Protein AF-A0A2K3KT09-F1 (afdb_monomer_lite)

pLDDT: mean 90.28, std 10.94, range [55.19, 98.25]

Foldseek 3Di:
DVVVVVVVVVVLVVLLVVLVPDPDLQVNLVSCVVCVVVVNNVSVVVSNVVSLVVVLVPPPCPCVVPPVSVVSNVVSCVVVPHDDDPVD

Sequence (88 aa):
EELYAVNCRMLREEVRMMLCKMENEVDQLEFIDVLQRLGVAYHFTDEIKNILDNIYNTQTSKSKKNLHATALKFRLLRQHGYDISPGI

InterPro domains:
  IPR001906 Terpene synthase, N-terminal domain [PF01397] (6-86)
  IPR008930 Terpenoid cyclases/protein prenyltransferase alpha-alpha toroid [SSF48239] (6-87)
  IPR036965 Terpene synthase, N-terminal domain superfamily [G3DSA:1.50.10.130] (6-88)
  IPR050148 Terpene synthase-like [PTHR31225] (13-85)

Secondary structure (DSSP, 8-state):
-HHHHHHHHHHHHHHHHHHHH---HHHHHHHHHHHHHTT-GGGGHHHHHHHHHHHHH---GGGGG-HHHHHHHHHHHHHTT----TT-

Organism: Trifolium pratense (NCBI:txid57577)

Radius of gyration: 14.56 Å; chains: 1; bounding box: 41×21×40 Å

Structure (mmCIF, N/CA/C/O backbone):
data_AF-A0A2K3KT09-F1
#
_entry.id   AF-A0A2K3KT09-F1
#
loop_
_atom_site.group_PDB
_atom_site.id
_atom_site.type_symbol
_atom_site.label_atom_id
_atom_site.label_alt_id
_atom_site.label_comp_id
_atom_site.label_asym_id
_atom_site.label_entity_id
_atom_site.label_seq_id
_atom_site.pdbx_PDB_ins_code
_atom_site.Cartn_x
_atom_site.Cartn_y
_atom_site.Cartn_z
_atom_site.occupancy
_atom_site.B_iso_or_equiv
_atom_site.auth_seq_id
_atom_site.auth_comp_id
_atom_site.auth_asym_id
_atom_site.auth_atom_id
_atom_site.pdbx_PDB_model_num
ATOM 1 N N . GLU A 1 1 ? 21.475 -1.363 -22.524 1.00 66.25 1 GLU A N 1
ATOM 2 C CA . GLU A 1 1 ? 20.333 -2.126 -21.966 1.00 66.25 1 GLU A CA 1
ATOM 3 C C . GLU A 1 1 ? 20.644 -2.732 -20.597 1.00 66.25 1 GLU A C 1
ATOM 5 O O . GLU A 1 1 ? 19.859 -2.534 -19.679 1.00 66.25 1 GLU A O 1
ATOM 10 N N . GLU A 1 2 ? 21.808 -3.359 -20.403 1.00 81.56 2 GLU A N 1
ATOM 11 C CA . GLU A 1 2 ? 22.212 -3.967 -19.119 1.00 81.56 2 GLU A CA 1
ATOM 12 C C . GLU A 1 2 ? 22.270 -2.971 -17.938 1.00 81.56 2 GLU A C 1
ATOM 14 O O . GLU A 1 2 ? 21.762 -3.264 -16.859 1.00 81.56 2 GLU A O 1
ATOM 19 N N . LEU A 1 3 ? 22.759 -1.742 -18.163 1.00 92.06 3 LEU A N 1
ATOM 20 C CA . LEU A 1 3 ? 22.790 -0.675 -17.146 1.00 92.06 3 LEU A CA 1
ATOM 21 C C . LEU A 1 3 ? 21.393 -0.296 -16.624 1.00 92.06 3 LEU A C 1
ATOM 23 O O . LEU A 1 3 ? 21.206 -0.112 -15.424 1.00 92.06 3 LEU A O 1
ATOM 27 N N . TYR A 1 4 ? 20.397 -0.206 -17.511 1.00 90.94 4 TYR A N 1
ATOM 28 C CA . TYR A 1 4 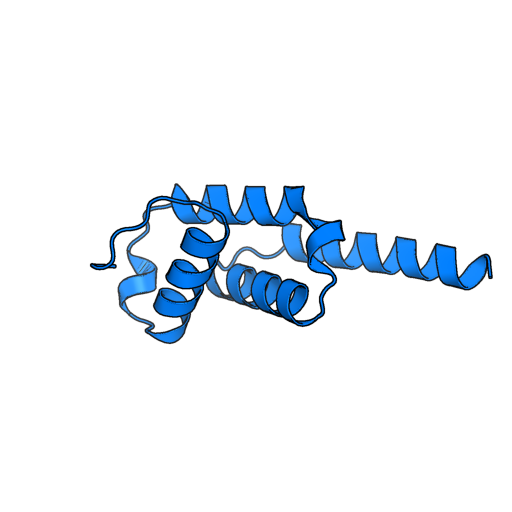? 19.023 0.112 -17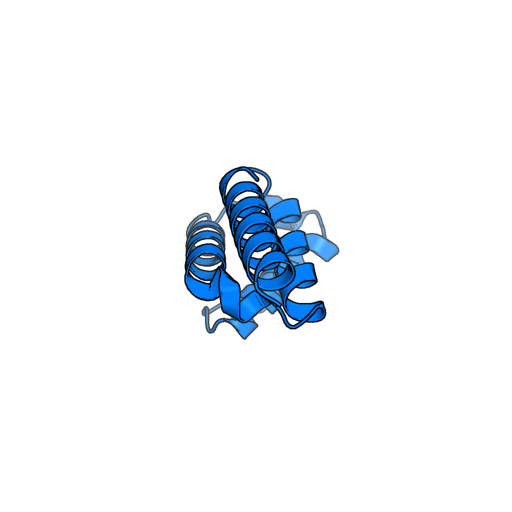.110 1.00 90.94 4 TYR A CA 1
ATOM 29 C C . TYR A 1 4 ? 18.429 -1.012 -16.261 1.00 90.94 4 TYR A C 1
ATOM 31 O O . TYR A 1 4 ? 17.802 -0.740 -15.241 1.00 90.94 4 TYR A O 1
ATOM 39 N N . ALA A 1 5 ? 18.684 -2.271 -16.627 1.00 93.31 5 ALA A N 1
ATOM 40 C CA . ALA A 1 5 ? 18.236 -3.418 -15.846 1.00 93.31 5 ALA A CA 1
ATOM 41 C C . ALA A 1 5 ? 18.877 -3.453 -14.448 1.00 93.31 5 ALA A C 1
ATOM 43 O O . ALA A 1 5 ? 18.183 -3.736 -13.470 1.00 93.31 5 ALA A O 1
ATOM 44 N N . VAL A 1 6 ? 20.172 -3.133 -14.336 1.00 95.06 6 VAL A N 1
ATOM 45 C CA . VAL A 1 6 ? 20.873 -3.032 -13.044 1.00 95.06 6 VAL A CA 1
ATOM 46 C C . VAL A 1 6 ? 20.283 -1.908 -12.190 1.00 95.06 6 VAL A C 1
ATOM 48 O O . VAL A 1 6 ? 19.907 -2.156 -11.045 1.00 95.06 6 VAL A O 1
ATOM 51 N N . ASN A 1 7 ? 20.098 -0.714 -12.757 1.00 94.69 7 ASN A N 1
ATOM 52 C CA . ASN A 1 7 ? 19.505 0.419 -12.042 1.00 94.69 7 ASN A CA 1
ATOM 53 C C . ASN A 1 7 ? 18.077 0.110 -11.566 1.00 94.69 7 ASN A C 1
ATOM 55 O O . ASN A 1 7 ? 17.732 0.403 -10.424 1.00 94.69 7 ASN A O 1
ATOM 59 N N . CYS A 1 8 ? 17.256 -0.543 -12.397 1.00 94.38 8 CYS A N 1
ATOM 60 C CA . CYS A 1 8 ? 15.917 -0.972 -11.996 1.00 94.38 8 CYS A CA 1
ATOM 61 C C . CYS A 1 8 ? 15.946 -1.960 -10.823 1.00 94.38 8 CYS A C 1
ATOM 63 O O . CYS A 1 8 ? 15.094 -1.870 -9.943 1.00 94.38 8 CYS A O 1
ATOM 65 N N . ARG A 1 9 ? 16.903 -2.898 -10.787 1.00 95.38 9 ARG A N 1
ATOM 66 C CA . ARG A 1 9 ? 17.054 -3.817 -9.647 1.00 95.38 9 ARG A CA 1
ATOM 67 C C . ARG A 1 9 ? 17.434 -3.060 -8.380 1.00 95.38 9 ARG A C 1
ATOM 69 O O . ARG A 1 9 ? 16.797 -3.267 -7.357 1.00 95.38 9 ARG A O 1
ATOM 76 N N . MET A 1 10 ? 18.404 -2.151 -8.465 1.00 96.69 10 MET A N 1
ATOM 77 C CA . MET A 1 10 ? 18.831 -1.347 -7.316 1.00 96.69 10 MET A CA 1
ATOM 78 C C . MET A 1 10 ? 17.690 -0.500 -6.746 1.00 96.69 10 MET A C 1
ATOM 80 O O . MET A 1 10 ? 17.452 -0.535 -5.544 1.00 96.69 10 MET A O 1
ATOM 84 N N . LEU A 1 11 ? 16.937 0.189 -7.609 1.00 97.12 11 LEU A N 1
ATOM 85 C CA . LEU A 1 11 ? 15.783 0.990 -7.193 1.00 97.12 11 LEU A CA 1
ATOM 86 C C . LEU A 1 11 ? 14.686 0.131 -6.552 1.00 97.12 11 LEU A C 1
ATOM 88 O O . LEU A 1 11 ? 14.077 0.545 -5.570 1.00 97.12 11 LEU A O 1
ATOM 92 N N . ARG A 1 12 ? 14.438 -1.081 -7.068 1.00 96.81 12 ARG A N 1
ATOM 93 C CA . ARG A 1 12 ? 13.486 -2.014 -6.445 1.00 96.81 12 ARG A CA 1
ATOM 94 C C . ARG A 1 12 ? 13.927 -2.412 -5.037 1.00 96.81 12 ARG A C 1
ATOM 96 O O . ARG A 1 12 ? 13.100 -2.386 -4.132 1.00 96.81 12 ARG A O 1
ATOM 103 N N . GLU A 1 13 ? 15.202 -2.739 -4.836 1.00 97.06 13 GLU A N 1
ATOM 104 C CA . GLU A 1 13 ? 15.712 -3.062 -3.496 1.00 97.06 13 GLU A CA 1
ATOM 105 C C . GLU A 1 13 ? 15.636 -1.864 -2.545 1.00 97.06 13 GLU A C 1
ATOM 107 O O . GLU A 1 13 ? 15.277 -2.019 -1.380 1.00 97.06 13 GLU A O 1
ATOM 112 N N . GLU A 1 14 ? 15.909 -0.654 -3.032 1.00 96.88 14 GLU A N 1
ATOM 113 C CA . GLU A 1 14 ? 15.797 0.560 -2.225 1.00 96.88 14 GLU A CA 1
ATOM 114 C C . GLU A 1 14 ? 14.354 0.793 -1.753 1.00 96.88 14 GLU A C 1
ATOM 116 O O . GLU A 1 14 ? 14.117 0.983 -0.559 1.00 96.88 14 GLU A O 1
ATOM 121 N N . VAL A 1 15 ? 13.378 0.680 -2.659 1.00 96.94 15 VAL A N 1
ATOM 122 C CA . VAL A 1 15 ? 11.949 0.802 -2.326 1.00 96.94 15 VAL A CA 1
ATOM 123 C C . VAL A 1 15 ? 11.508 -0.290 -1.344 1.00 96.94 15 VAL A C 1
ATOM 125 O O . VAL A 1 15 ? 10.777 0.001 -0.395 1.00 96.94 15 VAL A O 1
ATOM 128 N N . ARG A 1 16 ? 11.993 -1.529 -1.504 1.00 96.12 16 ARG A N 1
ATOM 129 C CA . ARG A 1 16 ? 11.751 -2.622 -0.545 1.00 96.12 16 ARG A CA 1
ATOM 130 C C . ARG A 1 16 ? 12.289 -2.277 0.845 1.00 96.12 16 ARG A C 1
ATOM 132 O O . ARG A 1 16 ? 11.594 -2.456 1.841 1.00 96.12 16 ARG A O 1
ATOM 139 N N . MET A 1 17 ? 13.502 -1.735 0.926 1.00 94.94 17 MET A N 1
ATOM 140 C CA . MET A 1 17 ? 14.087 -1.308 2.198 1.00 94.94 17 MET A CA 1
ATOM 141 C C . MET A 1 17 ? 13.314 -0.152 2.841 1.00 94.94 17 MET A C 1
ATOM 143 O O . MET A 1 17 ? 13.221 -0.109 4.068 1.00 94.94 17 MET A O 1
ATOM 147 N N . MET A 1 18 ? 12.752 0.767 2.049 1.00 94.94 18 MET A N 1
ATOM 148 C CA . MET A 1 18 ? 11.883 1.833 2.560 1.00 94.94 18 MET A CA 1
ATOM 149 C C . MET A 1 18 ? 10.606 1.259 3.189 1.00 94.94 18 MET A C 1
ATOM 151 O O . MET A 1 18 ? 10.284 1.631 4.316 1.00 94.94 18 MET A O 1
ATOM 155 N N . LEU A 1 19 ? 9.945 0.300 2.526 1.00 93.31 19 LEU A N 1
ATOM 156 C CA . LEU A 1 19 ? 8.769 -0.403 3.067 1.00 93.31 19 LEU A CA 1
ATOM 157 C C . LEU A 1 19 ? 9.066 -1.075 4.416 1.00 93.31 19 LEU A C 1
ATOM 159 O O . LEU A 1 19 ? 8.285 -0.944 5.353 1.00 93.31 19 LEU A O 1
ATOM 163 N N . CYS A 1 20 ? 10.212 -1.752 4.537 1.00 88.19 20 CYS A N 1
ATOM 164 C CA . CYS A 1 20 ? 10.594 -2.460 5.762 1.00 88.19 20 CYS A CA 1
ATOM 165 C C . CYS A 1 20 ? 10.985 -1.539 6.931 1.00 88.19 20 CYS A C 1
ATOM 167 O O . CYS A 1 20 ? 10.938 -1.972 8.079 1.00 88.19 20 CYS A O 1
ATOM 169 N N . LYS A 1 21 ? 11.429 -0.306 6.656 1.00 91.19 21 LYS A N 1
ATOM 170 C CA . LYS A 1 21 ? 11.922 0.632 7.681 1.00 91.19 21 LYS A CA 1
ATOM 171 C C . LYS A 1 21 ? 10.860 1.588 8.211 1.00 91.19 21 LYS A C 1
ATOM 173 O O . LYS A 1 21 ? 11.088 2.213 9.242 1.00 91.19 21 LYS A O 1
ATOM 178 N N . MET A 1 22 ? 9.741 1.757 7.511 1.00 89.50 22 MET A N 1
ATOM 179 C CA . MET A 1 22 ? 8.659 2.609 7.999 1.00 89.50 22 MET A CA 1
ATOM 180 C C . MET A 1 22 ? 8.000 1.973 9.220 1.00 89.50 22 MET A C 1
ATOM 182 O O . MET A 1 22 ? 7.546 0.834 9.157 1.00 89.50 22 MET A O 1
ATOM 186 N N . GLU A 1 23 ? 7.911 2.727 10.312 1.00 86.19 23 GLU A N 1
ATOM 187 C CA . GLU A 1 23 ? 7.261 2.285 11.555 1.00 86.19 23 GLU A CA 1
ATOM 188 C C . GLU A 1 23 ? 5.855 2.878 11.726 1.00 86.19 23 GLU A C 1
ATOM 190 O O . GLU A 1 23 ? 5.018 2.323 12.437 1.00 86.19 23 GLU A O 1
ATOM 195 N N . ASN A 1 24 ? 5.583 4.020 11.090 1.00 89.25 24 ASN A N 1
ATOM 196 C CA . ASN A 1 24 ? 4.306 4.710 11.205 1.00 89.25 24 ASN A CA 1
ATOM 197 C C . ASN A 1 24 ? 3.268 4.106 10.247 1.00 89.25 24 ASN A C 1
ATOM 199 O O . ASN A 1 24 ? 3.478 4.070 9.038 1.00 89.25 24 ASN A O 1
ATOM 203 N N . GLU A 1 25 ? 2.124 3.686 10.794 1.00 89.62 25 GLU A N 1
ATOM 204 C CA . GLU A 1 25 ? 1.009 3.098 10.037 1.00 89.62 25 GLU A CA 1
ATOM 205 C C . GLU A 1 25 ? 0.498 4.015 8.912 1.00 89.62 25 GLU A C 1
ATOM 207 O O . GLU A 1 25 ? 0.190 3.535 7.825 1.00 89.62 25 GLU A O 1
ATOM 212 N N . VAL A 1 26 ? 0.408 5.329 9.143 1.00 90.38 26 VAL A N 1
ATOM 213 C CA . VAL A 1 26 ? -0.082 6.276 8.128 1.00 90.38 26 VAL A CA 1
ATOM 214 C C . VAL A 1 26 ? 0.914 6.381 6.980 1.00 90.38 26 VAL A C 1
ATOM 216 O O . VAL A 1 26 ? 0.509 6.248 5.829 1.00 90.38 26 VAL A O 1
ATOM 219 N N . ASP A 1 27 ? 2.204 6.522 7.287 1.00 93.19 27 ASP A N 1
ATOM 220 C CA . ASP A 1 27 ? 3.259 6.613 6.271 1.00 93.19 27 ASP A CA 1
ATOM 221 C C . ASP A 1 27 ? 3.320 5.326 5.432 1.00 93.19 27 ASP A C 1
ATOM 223 O O . ASP A 1 27 ? 3.421 5.379 4.207 1.00 93.19 27 ASP A O 1
ATOM 227 N N . GLN A 1 28 ? 3.172 4.162 6.076 1.00 94.81 28 GLN A N 1
ATOM 228 C CA . GLN A 1 28 ? 3.084 2.869 5.395 1.00 94.81 28 GLN A CA 1
ATOM 229 C C . GLN A 1 28 ? 1.893 2.810 4.428 1.00 94.81 28 GLN A C 1
ATOM 231 O O . GLN A 1 28 ? 2.054 2.424 3.269 1.00 94.81 28 GLN A O 1
ATOM 236 N N . LEU A 1 29 ? 0.698 3.201 4.881 1.00 95.00 29 LEU A N 1
ATOM 237 C CA . LEU A 1 29 ? -0.507 3.210 4.048 1.00 95.00 29 LEU A CA 1
ATOM 238 C C . LEU A 1 29 ? -0.375 4.181 2.866 1.00 95.00 29 LEU A C 1
ATOM 24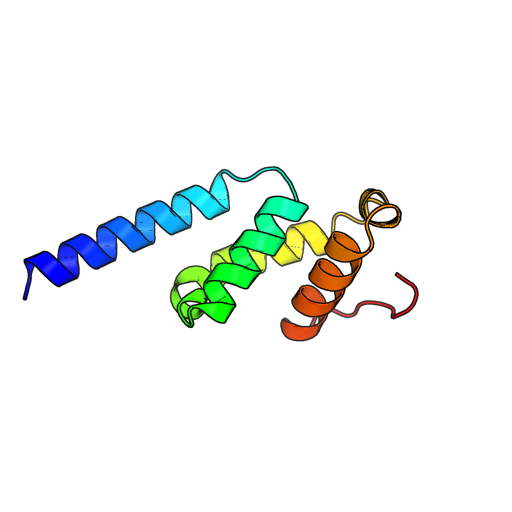0 O O . LEU A 1 29 ? -0.756 3.840 1.745 1.00 95.00 29 LEU A O 1
ATOM 244 N N . GLU A 1 30 ? 0.180 5.372 3.090 1.00 96.00 30 GLU A N 1
ATOM 245 C CA . GLU A 1 30 ? 0.417 6.360 2.033 1.00 96.00 30 GLU A CA 1
ATOM 246 C C . GLU A 1 30 ? 1.437 5.859 1.013 1.00 96.00 30 GLU A C 1
ATOM 248 O O . GLU A 1 30 ? 1.227 5.996 -0.193 1.00 96.00 30 GLU A O 1
ATOM 253 N N . PHE A 1 31 ? 2.507 5.209 1.469 1.00 97.50 31 PHE A N 1
ATOM 254 C CA . PHE A 1 31 ? 3.519 4.665 0.574 1.00 97.50 31 PHE A CA 1
ATOM 255 C C . PHE A 1 31 ? 2.967 3.527 -0.293 1.00 97.50 31 PHE A C 1
ATOM 257 O O . PHE A 1 31 ? 3.194 3.504 -1.505 1.00 97.50 31 PHE A O 1
ATOM 264 N N . ILE A 1 32 ? 2.167 2.627 0.291 1.00 97.75 32 ILE A N 1
ATOM 265 C CA . ILE A 1 32 ? 1.447 1.589 -0.462 1.00 97.75 32 ILE A CA 1
ATOM 266 C C . ILE A 1 32 ? 0.547 2.228 -1.525 1.00 97.75 32 ILE A C 1
ATOM 268 O O . ILE A 1 32 ? 0.546 1.786 -2.677 1.00 97.75 32 ILE A O 1
ATOM 272 N N . ASP A 1 33 ? -0.194 3.277 -1.166 1.00 97.94 33 ASP A N 1
ATOM 273 C CA . ASP A 1 33 ? -1.069 3.970 -2.107 1.00 97.94 33 ASP A CA 1
ATOM 274 C C . ASP A 1 33 ? -0.297 4.588 -3.277 1.00 97.94 33 ASP A C 1
ATOM 276 O O . ASP A 1 33 ? -0.696 4.441 -4.434 1.00 97.94 33 ASP A O 1
ATOM 280 N N . VAL A 1 34 ? 0.848 5.217 -3.004 1.00 98.25 34 VAL A N 1
ATOM 281 C CA . VAL A 1 34 ? 1.732 5.762 -4.043 1.00 98.25 34 VAL A CA 1
ATOM 282 C C . VAL A 1 34 ? 2.201 4.658 -4.992 1.00 98.25 34 VAL A C 1
ATOM 284 O O . VAL A 1 34 ? 2.082 4.815 -6.208 1.00 98.25 34 VAL A O 1
ATOM 287 N N . LEU A 1 35 ? 2.665 3.514 -4.478 1.00 98.12 35 LEU A N 1
ATOM 288 C CA . LEU A 1 35 ? 3.114 2.391 -5.312 1.00 98.12 35 LEU A CA 1
ATOM 289 C C . LEU A 1 35 ? 1.992 1.834 -6.200 1.00 98.12 35 LEU A C 1
ATOM 291 O O . LEU A 1 35 ? 2.233 1.483 -7.361 1.00 98.12 35 LEU A O 1
ATOM 295 N N . GLN A 1 36 ? 0.765 1.764 -5.678 1.00 98.06 36 GLN A N 1
ATOM 296 C CA . GLN A 1 36 ? -0.403 1.322 -6.442 1.00 98.06 36 GLN A CA 1
ATOM 297 C C . GLN A 1 36 ? -0.775 2.319 -7.538 1.00 98.06 36 GLN A C 1
ATOM 299 O O . GLN A 1 36 ? -0.975 1.919 -8.684 1.00 98.06 36 GLN A O 1
ATOM 304 N N . ARG A 1 37 ? -0.808 3.616 -7.217 1.00 97.94 37 ARG A N 1
ATOM 305 C CA . ARG A 1 37 ? -1.123 4.690 -8.171 1.00 97.94 37 ARG A CA 1
ATOM 306 C C . ARG A 1 37 ? -0.073 4.831 -9.272 1.00 97.94 37 ARG A C 1
ATOM 308 O O . ARG A 1 37 ? -0.417 5.208 -10.387 1.00 97.94 37 ARG A O 1
ATOM 315 N N . LEU A 1 38 ? 1.182 4.499 -8.973 1.00 98.00 38 LEU A N 1
ATOM 316 C CA . LEU A 1 38 ? 2.268 4.426 -9.952 1.00 98.00 38 LEU A CA 1
ATOM 317 C C . LEU A 1 38 ? 2.233 3.149 -10.810 1.00 98.00 38 LEU A C 1
ATOM 319 O O . LEU A 1 38 ? 3.006 3.038 -11.758 1.00 98.00 38 LEU A O 1
ATOM 323 N N . GLY A 1 39 ? 1.374 2.174 -10.496 1.00 97.81 39 GLY A N 1
ATOM 324 C CA . GLY A 1 39 ? 1.281 0.914 -11.239 1.00 97.81 39 GLY A CA 1
ATOM 325 C C . GLY A 1 39 ? 2.463 -0.035 -11.019 1.00 97.81 39 GLY A C 1
ATOM 326 O O . GLY A 1 39 ? 2.655 -0.965 -11.799 1.00 97.81 39 GLY A O 1
ATOM 327 N N . VAL A 1 40 ? 3.258 0.174 -9.965 1.00 98.00 40 VAL A N 1
ATOM 328 C CA . VAL A 1 40 ? 4.468 -0.621 -9.669 1.00 98.00 40 VAL A CA 1
ATOM 329 C C . VAL A 1 40 ? 4.319 -1.525 -8.444 1.00 98.00 40 VAL A C 1
ATOM 331 O O . VAL A 1 40 ? 5.225 -2.297 -8.141 1.00 98.00 40 VAL A O 1
ATOM 334 N N . ALA A 1 41 ? 3.169 -1.477 -7.765 1.00 97.88 41 ALA A N 1
ATOM 335 C CA . ALA A 1 41 ? 2.891 -2.267 -6.562 1.00 97.88 41 ALA A CA 1
ATOM 336 C C . ALA A 1 41 ? 3.077 -3.785 -6.742 1.00 97.88 41 ALA A C 1
ATOM 338 O O . ALA A 1 41 ? 3.428 -4.466 -5.786 1.00 97.88 41 ALA A O 1
ATOM 339 N N . TYR A 1 42 ? 2.906 -4.319 -7.956 1.00 97.19 42 TYR A N 1
ATOM 340 C CA . TYR A 1 42 ? 3.056 -5.754 -8.231 1.00 97.19 42 TYR A CA 1
ATOM 341 C C . TYR A 1 42 ? 4.473 -6.292 -7.963 1.00 97.19 42 TYR A C 1
ATOM 343 O O . TYR A 1 42 ? 4.647 -7.492 -7.756 1.00 97.19 42 TYR A O 1
ATOM 351 N N . HIS A 1 43 ? 5.487 -5.421 -7.934 1.00 97.31 43 HIS A N 1
ATOM 352 C CA . HIS A 1 43 ? 6.854 -5.783 -7.551 1.00 97.31 43 HIS A CA 1
ATOM 353 C C . HIS A 1 43 ? 7.047 -6.008 -6.046 1.00 97.31 43 HIS A C 1
ATOM 355 O O . HIS A 1 43 ? 8.073 -6.568 -5.667 1.00 97.31 43 HIS A O 1
ATOM 361 N N . PHE A 1 44 ? 6.094 -5.572 -5.219 1.00 97.50 44 PHE A N 1
ATOM 362 C CA . PHE A 1 44 ? 6.208 -5.518 -3.758 1.00 97.50 44 PHE A CA 1
ATOM 363 C C . PHE A 1 44 ? 5.030 -6.222 -3.067 1.00 97.50 44 PHE A C 1
ATOM 365 O O . PHE A 1 44 ? 4.563 -5.804 -2.009 1.00 97.50 44 PHE A O 1
ATOM 372 N N . THR A 1 45 ? 4.459 -7.236 -3.724 1.00 96.94 45 T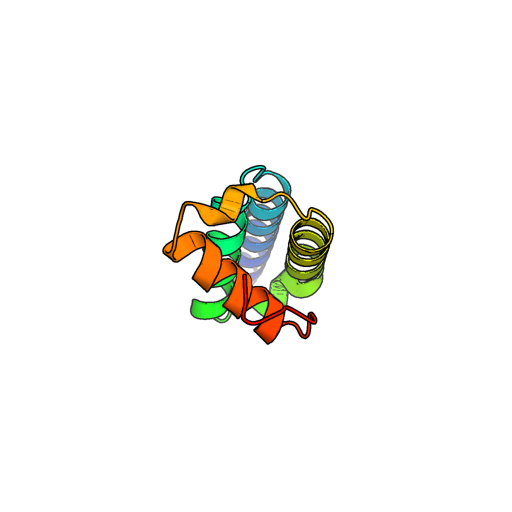HR A N 1
ATOM 373 C CA . THR A 1 45 ? 3.199 -7.858 -3.291 1.00 96.94 45 THR A CA 1
ATOM 374 C C . THR A 1 45 ? 3.308 -8.464 -1.888 1.00 96.94 45 THR A C 1
ATOM 376 O O . THR A 1 45 ? 2.393 -8.294 -1.081 1.00 96.94 45 THR A O 1
ATOM 379 N N . ASP A 1 46 ? 4.430 -9.116 -1.577 1.00 96.50 46 ASP A N 1
ATOM 380 C CA . ASP A 1 46 ? 4.644 -9.777 -0.286 1.00 96.50 46 ASP A CA 1
ATOM 381 C C . ASP A 1 46 ? 4.851 -8.759 0.843 1.00 96.50 46 ASP A C 1
ATOM 383 O O . ASP A 1 46 ? 4.283 -8.902 1.926 1.00 96.50 46 ASP A O 1
ATOM 387 N N . GLU A 1 47 ? 5.605 -7.690 0.581 1.00 96.88 47 GLU A N 1
ATOM 388 C CA . GLU A 1 47 ? 5.844 -6.603 1.529 1.00 96.88 47 GLU A CA 1
ATOM 389 C C . GLU A 1 47 ? 4.547 -5.859 1.849 1.00 96.88 47 GLU A C 1
ATOM 391 O O . GLU A 1 47 ? 4.234 -5.635 3.019 1.00 96.88 47 GLU A O 1
ATOM 396 N N . ILE A 1 48 ? 3.765 -5.521 0.817 1.00 97.50 48 ILE A N 1
ATOM 397 C CA . ILE A 1 48 ? 2.464 -4.860 0.972 1.00 97.50 48 ILE A CA 1
ATOM 398 C C . ILE A 1 48 ? 1.531 -5.738 1.804 1.00 97.50 48 ILE A C 1
ATOM 400 O O . ILE A 1 48 ? 0.907 -5.244 2.742 1.00 97.50 48 ILE A O 1
ATOM 404 N N . LYS A 1 49 ? 1.452 -7.037 1.493 1.00 97.19 49 LYS A N 1
ATOM 405 C CA . LYS A 1 49 ? 0.612 -7.972 2.242 1.00 97.19 49 LYS A CA 1
ATOM 406 C C . LYS A 1 49 ? 1.029 -8.049 3.709 1.00 97.19 49 LYS A C 1
ATOM 408 O O . LYS A 1 49 ? 0.179 -7.911 4.578 1.00 97.19 49 LYS A O 1
ATOM 413 N N . ASN A 1 50 ? 2.322 -8.200 3.989 1.00 95.81 50 ASN A N 1
ATOM 414 C CA . ASN A 1 50 ? 2.826 -8.284 5.359 1.00 95.81 50 ASN A CA 1
ATOM 415 C C . ASN A 1 50 ? 2.516 -7.014 6.174 1.00 95.81 50 ASN A C 1
ATOM 417 O O . ASN A 1 50 ? 2.123 -7.094 7.338 1.00 95.81 50 ASN A O 1
ATOM 421 N N . ILE A 1 51 ? 2.644 -5.835 5.558 1.00 95.19 51 ILE A N 1
ATOM 422 C CA . ILE A 1 51 ? 2.283 -4.563 6.195 1.00 95.19 51 ILE A CA 1
ATOM 423 C C . ILE A 1 51 ? 0.778 -4.509 6.480 1.00 95.19 51 ILE A C 1
ATOM 425 O O . ILE A 1 51 ? 0.380 -4.184 7.598 1.00 95.19 51 ILE A O 1
ATOM 429 N N . LEU 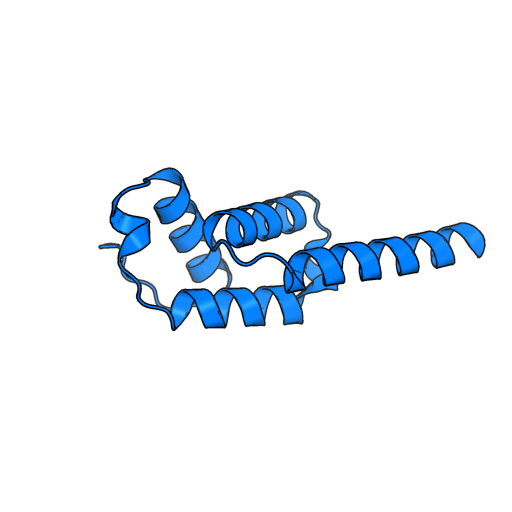A 1 52 ? -0.067 -4.852 5.504 1.00 95.38 52 LEU A N 1
ATOM 430 C CA . LEU A 1 52 ? -1.521 -4.833 5.683 1.00 95.38 52 LEU A CA 1
ATOM 431 C C . LEU A 1 52 ? -1.999 -5.867 6.710 1.00 95.38 52 LEU A C 1
ATOM 433 O O . LEU A 1 52 ? -2.863 -5.536 7.520 1.00 95.38 52 LEU A O 1
ATOM 437 N N . ASP A 1 53 ? -1.398 -7.059 6.747 1.00 95.12 53 ASP A N 1
ATOM 438 C CA . ASP A 1 53 ? -1.641 -8.075 7.776 1.00 95.12 53 ASP A CA 1
ATOM 439 C C . ASP A 1 53 ? -1.329 -7.516 9.169 1.00 95.12 53 ASP A C 1
ATOM 441 O O . ASP A 1 53 ? -2.136 -7.636 10.095 1.00 95.12 53 ASP A O 1
ATOM 445 N N . ASN A 1 54 ? -0.184 -6.847 9.328 1.00 92.81 54 ASN A N 1
ATOM 446 C CA . ASN A 1 54 ? 0.180 -6.225 10.596 1.00 92.81 54 ASN A CA 1
ATOM 447 C C . ASN A 1 54 ? -0.817 -5.122 10.993 1.00 92.81 54 ASN A C 1
ATOM 449 O O . ASN A 1 54 ? -1.299 -5.100 12.124 1.00 92.81 54 ASN A O 1
ATOM 453 N N . ILE A 1 55 ? -1.191 -4.244 10.061 1.00 91.31 55 ILE A N 1
ATOM 454 C CA . ILE A 1 55 ? -2.151 -3.148 10.282 1.00 91.31 55 ILE A CA 1
ATOM 455 C C . ILE A 1 55 ? -3.556 -3.668 10.628 1.00 91.31 55 ILE A C 1
ATOM 457 O O . ILE A 1 55 ? -4.271 -3.044 11.422 1.00 91.31 55 ILE A O 1
ATOM 461 N N . TYR A 1 56 ? -3.966 -4.788 10.030 1.00 91.50 56 TYR A N 1
ATOM 462 C CA . TYR A 1 56 ? -5.250 -5.437 10.285 1.00 91.50 56 TYR A CA 1
ATOM 463 C C . TYR A 1 56 ? -5.300 -6.070 11.679 1.00 91.50 56 TYR A C 1
ATOM 465 O O . TYR A 1 56 ? -6.252 -5.856 12.433 1.00 91.50 56 TYR A O 1
ATOM 473 N N . ASN A 1 57 ? -4.247 -6.807 12.045 1.00 89.75 57 ASN A N 1
ATOM 474 C CA . ASN A 1 57 ? -4.153 -7.500 13.331 1.00 89.75 57 ASN A CA 1
ATOM 475 C C . ASN A 1 57 ? -3.920 -6.535 14.499 1.00 89.75 57 ASN A C 1
ATOM 477 O O . ASN A 1 57 ? -4.379 -6.765 15.620 1.00 89.75 57 ASN A O 1
ATOM 481 N N . THR A 1 58 ? -3.248 -5.419 14.235 1.00 81.56 58 THR A N 1
ATOM 482 C CA . THR A 1 58 ? -3.033 -4.359 15.212 1.00 81.56 58 THR A CA 1
ATOM 483 C C . THR A 1 58 ? -4.300 -3.503 15.283 1.00 81.56 58 THR A C 1
ATOM 485 O O . THR A 1 58 ? -4.373 -2.420 14.705 1.00 81.56 58 THR A O 1
ATOM 488 N N . GLN A 1 59 ? -5.329 -3.974 16.003 1.00 64.56 59 GLN A N 1
ATOM 489 C CA . GLN A 1 59 ? -6.586 -3.243 16.264 1.00 64.56 59 GLN A CA 1
ATOM 490 C C . GLN A 1 59 ? -6.381 -2.015 17.179 1.00 64.56 59 GLN A C 1
ATOM 492 O O . GLN A 1 59 ? -7.137 -1.770 18.121 1.00 64.56 59 GLN A O 1
ATOM 497 N N . THR A 1 60 ? -5.338 -1.218 16.953 1.00 59.19 60 THR A N 1
ATOM 498 C CA . THR A 1 60 ? -5.128 -0.003 17.730 1.00 59.19 60 THR A CA 1
ATOM 499 C C . THR A 1 60 ? -6.077 1.075 17.226 1.00 59.19 60 THR A C 1
ATOM 501 O O . THR A 1 60 ? -6.027 1.533 16.089 1.00 59.19 60 THR A O 1
ATOM 504 N N . SER A 1 61 ? -6.961 1.521 18.115 1.00 55.56 61 SER A N 1
ATOM 505 C CA . SER A 1 61 ? -7.959 2.571 17.892 1.00 55.56 61 SER A CA 1
ATOM 506 C C . SER A 1 61 ? -7.363 3.969 17.656 1.00 55.56 61 SER A C 1
ATOM 508 O O . SER A 1 61 ? -8.050 4.971 17.864 1.00 55.56 61 SER A O 1
ATOM 510 N N . LYS A 1 62 ? -6.078 4.069 17.293 1.00 55.19 62 LYS A N 1
ATOM 511 C CA . LYS A 1 62 ? -5.380 5.340 17.064 1.00 55.19 62 LYS A CA 1
ATOM 512 C C . LYS A 1 62 ? -5.845 6.018 15.773 1.00 55.19 62 LYS A C 1
ATOM 514 O O . LYS A 1 62 ? -5.829 7.244 15.711 1.00 55.19 62 LYS A O 1
ATOM 519 N N . SER A 1 63 ? -6.340 5.250 14.799 1.00 56.00 63 SER A N 1
ATOM 520 C CA . SER A 1 63 ? -6.885 5.766 13.537 1.00 56.00 63 SER A CA 1
ATOM 521 C C . SER A 1 63 ? -8.157 6.601 13.715 1.00 56.00 63 SER A C 1
ATOM 523 O O . SER A 1 63 ? -8.365 7.540 12.953 1.00 56.00 63 SER A O 1
ATOM 525 N N . LYS A 1 64 ? -8.947 6.363 14.776 1.00 58.78 64 LYS A N 1
ATOM 526 C CA . LYS A 1 64 ? -10.264 6.999 15.000 1.00 58.78 64 LYS A CA 1
ATOM 527 C C . LYS A 1 64 ? -10.261 8.537 15.033 1.00 58.78 64 LYS A C 1
ATOM 529 O O . LYS A 1 64 ? -11.327 9.139 15.048 1.00 58.78 64 LYS A O 1
ATOM 534 N N . LYS A 1 65 ? -9.094 9.190 15.089 1.00 66.75 65 LYS A N 1
ATOM 535 C CA . LYS A 1 65 ? -8.974 10.658 15.143 1.00 66.75 65 LYS A CA 1
ATOM 536 C C . LYS A 1 65 ? -8.619 11.321 13.807 1.00 66.75 65 LYS A C 1
ATOM 538 O O . LYS A 1 65 ? -8.658 12.545 13.742 1.00 66.75 65 LYS A O 1
ATOM 543 N N . ASN A 1 66 ? -8.276 10.565 12.760 1.00 83.75 66 ASN A N 1
ATOM 544 C CA . ASN A 1 66 ? -7.902 11.121 11.455 1.00 83.75 66 ASN A CA 1
ATOM 545 C C . ASN A 1 66 ? -8.732 10.476 10.332 1.00 83.75 66 ASN A C 1
ATOM 547 O O . ASN A 1 66 ? -8.589 9.285 10.047 1.00 83.75 66 ASN A O 1
ATOM 551 N N . LEU A 1 67 ? -9.587 11.282 9.688 1.00 89.44 67 LEU A N 1
ATOM 552 C CA . LEU A 1 67 ? -10.464 10.845 8.597 1.00 89.44 67 LEU A CA 1
ATOM 553 C C . LEU A 1 67 ? -9.673 10.325 7.391 1.00 89.44 67 LEU A C 1
ATOM 555 O O . LEU A 1 67 ? -10.034 9.291 6.838 1.00 89.44 67 LEU A O 1
ATOM 559 N N . HIS A 1 68 ? -8.591 11.008 7.008 1.00 90.81 68 HIS A N 1
ATOM 560 C CA . HIS A 1 68 ? -7.741 10.605 5.882 1.00 90.81 68 HIS A CA 1
ATOM 561 C C . HIS A 1 68 ? -7.103 9.241 6.142 1.00 90.81 68 HIS A C 1
ATOM 563 O O . HIS A 1 68 ? -7.284 8.318 5.351 1.00 90.81 68 HIS A O 1
ATOM 569 N N . ALA A 1 69 ? -6.458 9.074 7.299 1.00 89.56 69 ALA A N 1
ATOM 570 C CA . ALA A 1 69 ? -5.838 7.803 7.675 1.00 89.56 69 ALA A CA 1
ATOM 571 C C . ALA A 1 69 ? -6.865 6.660 7.761 1.00 89.56 69 ALA A C 1
ATOM 573 O O . ALA A 1 69 ? -6.613 5.555 7.282 1.00 89.56 69 ALA A O 1
ATOM 574 N N . THR A 1 70 ? -8.047 6.930 8.324 1.00 90.62 70 THR A N 1
ATOM 575 C CA . THR A 1 70 ? -9.126 5.937 8.451 1.00 90.62 70 THR A CA 1
ATOM 576 C C . THR A 1 70 ? -9.672 5.518 7.089 1.00 90.62 70 THR A C 1
ATOM 578 O O . THR A 1 70 ? -9.779 4.324 6.812 1.00 90.62 70 THR A O 1
ATOM 581 N N . ALA A 1 71 ? -9.965 6.479 6.209 1.00 92.94 71 ALA A N 1
ATOM 582 C CA . ALA A 1 71 ? -10.464 6.202 4.866 1.00 92.94 71 ALA A CA 1
ATOM 583 C C . ALA A 1 71 ? -9.429 5.450 4.016 1.00 92.94 71 ALA A C 1
ATOM 585 O O . ALA A 1 71 ? -9.782 4.519 3.287 1.00 92.94 71 ALA A O 1
ATOM 586 N N . LEU A 1 72 ? -8.150 5.818 4.136 1.00 94.50 72 LEU A N 1
ATOM 587 C CA . LEU A 1 72 ? -7.052 5.163 3.435 1.00 94.50 72 LEU A CA 1
ATOM 588 C C . LEU A 1 72 ? -6.880 3.710 3.892 1.00 94.50 72 LEU A C 1
ATOM 590 O O . LEU A 1 72 ? -6.869 2.805 3.057 1.00 94.50 72 LEU A O 1
ATOM 594 N N . LYS A 1 73 ? -6.841 3.482 5.211 1.00 93.19 73 LYS A N 1
ATOM 595 C CA . LYS A 1 73 ? -6.812 2.144 5.815 1.00 93.19 73 LYS A CA 1
ATOM 596 C C . LYS A 1 73 ? -7.986 1.294 5.342 1.00 93.19 73 LYS A C 1
ATOM 598 O O . LYS A 1 73 ? -7.782 0.180 4.867 1.00 93.19 73 LYS A O 1
ATOM 603 N N . PHE A 1 74 ? -9.205 1.829 5.437 1.00 93.12 74 PHE A N 1
ATOM 604 C CA . PHE A 1 74 ? -10.419 1.131 5.018 1.00 93.12 74 PHE A CA 1
ATOM 605 C C . PHE A 1 74 ? -10.352 0.711 3.549 1.00 93.12 74 PHE A C 1
ATOM 607 O O . PHE A 1 74 ? -10.586 -0.455 3.226 1.00 93.12 74 PHE A O 1
ATOM 614 N N . ARG A 1 75 ? -9.994 1.646 2.659 1.00 96.31 75 ARG A N 1
ATOM 615 C CA . ARG A 1 75 ? -9.881 1.372 1.225 1.00 96.31 75 ARG A CA 1
ATOM 616 C C . ARG A 1 75 ? -8.838 0.298 0.938 1.00 96.31 75 ARG A C 1
ATOM 618 O O . ARG A 1 75 ? -9.155 -0.644 0.218 1.00 96.31 75 ARG A O 1
ATOM 625 N N . LEU A 1 76 ? -7.624 0.435 1.475 1.00 97.12 76 LEU A N 1
ATOM 626 C CA . LEU A 1 76 ? -6.535 -0.503 1.200 1.00 97.12 76 LEU A CA 1
ATOM 627 C C . LEU A 1 76 ? -6.863 -1.904 1.725 1.00 97.12 76 LEU A C 1
ATOM 629 O O . LEU A 1 76 ? -6.737 -2.871 0.981 1.00 97.12 76 LEU A O 1
ATOM 633 N N . LEU A 1 77 ? -7.382 -2.027 2.947 1.00 95.75 77 LEU A N 1
ATOM 634 C CA . LEU A 1 77 ? -7.782 -3.325 3.495 1.00 95.75 77 LEU A CA 1
ATOM 635 C C . LEU A 1 77 ? -8.898 -3.980 2.666 1.00 95.75 77 LEU A C 1
ATOM 637 O O . LEU A 1 77 ? -8.763 -5.135 2.265 1.00 95.75 77 LEU A O 1
ATOM 641 N N . ARG A 1 78 ? -9.960 -3.250 2.303 1.00 96.12 78 ARG A N 1
ATOM 642 C CA . ARG A 1 78 ? -11.003 -3.813 1.425 1.00 96.12 78 ARG A CA 1
ATOM 643 C C . ARG A 1 78 ? -10.469 -4.229 0.059 1.00 96.12 78 ARG A C 1
ATOM 645 O O . ARG A 1 78 ? -10.852 -5.280 -0.444 1.00 96.12 78 ARG A O 1
ATOM 652 N N . GLN A 1 79 ? -9.613 -3.410 -0.547 1.00 96.81 79 GLN A N 1
ATOM 653 C CA . GLN A 1 79 ? -9.040 -3.681 -1.865 1.00 96.81 79 GLN A CA 1
ATOM 654 C C . GLN A 1 79 ? -8.208 -4.971 -1.879 1.00 96.81 79 GLN A C 1
ATOM 656 O O . GLN A 1 79 ? -8.187 -5.668 -2.890 1.00 96.81 79 GLN A O 1
ATOM 661 N N . HIS A 1 80 ? -7.556 -5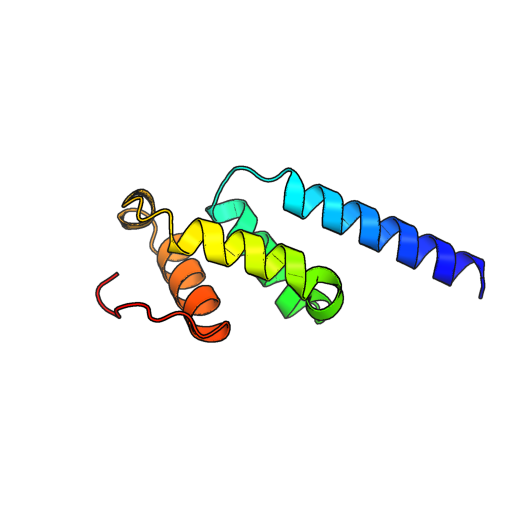.299 -0.764 1.00 96.88 80 HIS A N 1
ATOM 662 C CA . HIS A 1 80 ? -6.769 -6.524 -0.597 1.00 96.88 80 HIS A CA 1
ATOM 663 C C . HIS A 1 80 ? -7.562 -7.698 0.002 1.00 96.88 80 HIS A C 1
ATOM 665 O O . HIS A 1 80 ? -6.987 -8.743 0.288 1.00 96.88 80 HIS A O 1
ATOM 671 N N . GLY A 1 81 ? -8.885 -7.563 0.150 1.00 96.12 81 GLY A N 1
ATOM 672 C CA . GLY A 1 81 ? -9.776 -8.663 0.534 1.00 96.12 81 GLY A CA 1
ATOM 673 C C . GLY A 1 81 ? -9.921 -8.901 2.038 1.00 96.12 81 GLY A C 1
ATOM 674 O O . GLY A 1 81 ? -10.461 -9.933 2.431 1.00 96.12 81 GLY A O 1
ATOM 675 N N . TYR A 1 82 ? -9.476 -7.969 2.881 1.00 95.44 82 TYR A N 1
ATOM 676 C CA . TYR A 1 82 ? -9.691 -8.057 4.325 1.00 95.44 82 TYR A CA 1
ATOM 677 C C . TYR A 1 82 ? -11.144 -7.732 4.685 1.00 95.44 82 TYR A C 1
ATOM 679 O O . TYR A 1 82 ? -11.737 -6.785 4.155 1.00 95.44 82 TYR A O 1
ATOM 687 N N . ASP A 1 83 ? -11.698 -8.483 5.640 1.00 92.94 83 ASP A N 1
ATOM 688 C CA . ASP A 1 83 ? -13.022 -8.200 6.189 1.00 92.94 83 ASP A CA 1
ATOM 689 C C . ASP A 1 83 ? -12.939 -7.058 7.205 1.00 92.94 83 ASP A C 1
ATOM 691 O O . ASP A 1 83 ? -12.394 -7.204 8.303 1.00 92.94 83 ASP A O 1
ATOM 695 N N . ILE A 1 84 ? -13.452 -5.897 6.807 1.00 89.12 84 ILE A N 1
ATOM 696 C CA . ILE A 1 84 ? -13.435 -4.672 7.595 1.00 89.12 84 ILE A CA 1
ATOM 697 C C . ILE A 1 84 ? -14.840 -4.068 7.672 1.00 89.12 84 ILE A C 1
ATOM 699 O O . ILE A 1 84 ? -15.508 -3.829 6.658 1.00 89.12 84 ILE A O 1
ATOM 703 N N . SER A 1 85 ? -15.282 -3.807 8.905 1.00 86.69 85 SER A N 1
ATOM 704 C CA . SER A 1 85 ? -16.594 -3.220 9.177 1.00 86.69 85 SER A CA 1
ATOM 705 C C . SER A 1 85 ? -16.678 -1.785 8.639 1.00 86.69 85 SER A C 1
ATOM 707 O O . SER A 1 85 ? -15.732 -1.016 8.814 1.00 86.69 85 SER A O 1
ATOM 709 N N . PRO A 1 86 ? -17.815 -1.377 8.043 1.00 80.62 86 PRO A N 1
ATOM 710 C CA . PRO A 1 86 ? -18.041 0.008 7.632 1.00 80.62 86 PRO A CA 1
ATOM 711 C C . PRO A 1 86 ? -18.175 0.982 8.816 1.00 80.62 86 PRO A C 1
ATOM 713 O O . PRO A 1 86 ? -18.208 2.185 8.594 1.00 80.62 86 PRO A O 1
ATOM 716 N N . GLY A 1 87 ? -18.279 0.481 10.054 1.00 73.94 87 GLY A N 1
ATOM 717 C CA . GLY A 1 87 ? -18.354 1.292 11.276 1.00 73.94 87 GLY A CA 1
ATOM 718 C C . GLY A 1 87 ? -16.998 1.656 11.893 1.00 73.94 87 GLY A C 1
ATOM 719 O O . GLY A 1 87 ? -16.958 1.975 13.083 1.00 73.94 87 GLY A O 1
ATOM 720 N N . ILE A 1 88 ? -15.905 1.523 11.133 1.00 66.44 88 ILE A N 1
ATOM 721 C CA . ILE A 1 88 ? -14.569 2.006 11.520 1.00 66.44 88 ILE A CA 1
ATOM 722 C C . ILE A 1 88 ? -14.467 3.526 11.421 1.00 66.44 88 ILE A C 1
ATOM 724 O O . ILE A 1 88 ? -15.067 4.101 10.488 1.00 66.44 88 ILE A O 1
#